Protein AF-M5RQI3-F1 (afdb_monomer)

Mean predicted aligned error: 6.89 Å

Organism: NCBI:txid1265738

Sequence (151 aa):
MGGLPTDKFCGWTYGAHALSKDELTLDFDDATMAAAALGHTISMNLAVWIRHAFQDVVPDARDNPDWNICSAFEISRLIRNAFSHNPADPHWSIDPLCRNQVFIVDNVITLDTNDIDGTRFDWHHYGGPLALYRLSQWVRANLLTPQMSEP

Nearest PDB structures (foldseek):
  6whc-assembly1_R  TM=5.078E-01  e=9.497E+00  Homo sapiens
  7dur-assembly1_R  TM=4.656E-01  e=7.940E+00  Homo sapiens

pLDDT: mean 89.72, std 13.38, range [37.78, 98.44]

Structure (mmCIF, N/CA/C/O backbone):
data_AF-M5RQI3-F1
#
_entry.id   AF-M5RQI3-F1
#
loop_
_atom_site.group_PDB
_atom_site.id
_atom_site.type_symbol
_atom_site.label_atom_id
_atom_site.label_alt_id
_atom_site.label_comp_id
_atom_site.label_asym_id
_atom_site.label_entity_id
_atom_site.label_seq_id
_atom_site.pdbx_PDB_ins_code
_atom_site.Cartn_x
_atom_site.Cartn_y
_atom_site.Cartn_z
_atom_site.occupancy
_atom_site.B_iso_or_equiv
_atom_site.auth_seq_id
_atom_site.auth_comp_id
_atom_site.auth_asym_id
_atom_site.auth_atom_id
_atom_site.pdbx_PDB_model_num
ATOM 1 N N . MET A 1 1 ? -13.863 -12.267 33.398 1.00 37.78 1 MET A N 1
ATOM 2 C CA . MET A 1 1 ? -12.936 -11.685 32.407 1.00 37.78 1 MET A CA 1
ATOM 3 C C . MET A 1 1 ? -12.203 -10.550 33.097 1.00 37.78 1 MET A C 1
ATOM 5 O O . MET A 1 1 ? -12.868 -9.640 33.569 1.00 37.78 1 MET A O 1
ATOM 9 N N . GLY A 1 2 ? -10.887 -10.664 33.290 1.00 40.38 2 GLY A N 1
ATOM 10 C CA . GLY A 1 2 ? -10.087 -9.620 33.937 1.00 40.38 2 GLY A CA 1
ATOM 11 C C . GLY A 1 2 ? -9.731 -8.544 32.919 1.00 40.38 2 GLY A C 1
ATOM 12 O O . GLY A 1 2 ? -9.062 -8.850 31.937 1.00 40.38 2 GLY A O 1
ATOM 13 N N . GLY A 1 3 ? -10.228 -7.324 33.124 1.00 47.91 3 GLY A N 1
ATOM 14 C CA . GLY A 1 3 ? -9.858 -6.171 32.308 1.00 47.91 3 GLY A CA 1
ATOM 15 C C . GLY A 1 3 ? -8.372 -5.839 32.455 1.00 47.91 3 GLY A C 1
ATOM 16 O O . GLY A 1 3 ? -7.761 -6.117 33.488 1.00 47.91 3 GLY A O 1
ATOM 17 N N . LEU A 1 4 ? -7.790 -5.250 31.409 1.00 52.69 4 LEU A N 1
ATOM 18 C CA . LEU A 1 4 ? -6.442 -4.684 31.464 1.00 52.69 4 LEU A CA 1
ATOM 19 C C . LEU A 1 4 ? -6.387 -3.612 32.576 1.00 52.69 4 LEU A C 1
ATOM 21 O O . LEU A 1 4 ? -7.358 -2.868 32.733 1.00 52.69 4 LEU A O 1
ATOM 25 N N . PRO A 1 5 ? -5.292 -3.502 33.351 1.00 49.16 5 PRO A N 1
ATOM 26 C CA . PRO A 1 5 ? -5.209 -2.528 34.432 1.00 49.16 5 PRO A CA 1
ATOM 27 C C . PRO A 1 5 ? -5.184 -1.106 33.850 1.00 49.16 5 PRO A C 1
ATOM 29 O O . PRO A 1 5 ? -4.172 -0.665 33.311 1.00 49.16 5 PRO A O 1
ATOM 32 N N . THR A 1 6 ? -6.308 -0.389 33.950 1.00 56.16 6 THR A N 1
ATOM 33 C CA . THR A 1 6 ? -6.486 1.002 33.475 1.00 56.16 6 THR A CA 1
ATOM 34 C C . THR A 1 6 ? -6.383 2.030 34.608 1.00 56.16 6 THR A C 1
ATOM 36 O O . THR A 1 6 ? -6.678 3.212 34.424 1.00 56.16 6 THR A O 1
ATOM 39 N N . ASP A 1 7 ? -5.931 1.611 35.791 1.00 56.12 7 ASP A N 1
ATOM 40 C CA . ASP A 1 7 ? -6.093 2.347 37.055 1.00 56.12 7 ASP A CA 1
ATOM 41 C C . ASP A 1 7 ? -5.225 3.613 37.196 1.00 56.12 7 ASP A C 1
ATOM 43 O O . ASP A 1 7 ? -5.206 4.237 38.254 1.00 56.12 7 ASP A O 1
ATOM 47 N N . LYS A 1 8 ? -4.508 4.026 36.144 1.00 60.62 8 LYS A N 1
ATOM 48 C CA . LYS A 1 8 ? -3.667 5.238 36.148 1.00 60.62 8 LYS A CA 1
ATOM 49 C C . LYS A 1 8 ? -4.032 6.284 35.098 1.00 60.62 8 LYS A C 1
ATOM 51 O O . LYS A 1 8 ? -3.382 7.325 35.060 1.00 60.62 8 LYS A O 1
ATOM 56 N N . PHE A 1 9 ? -5.032 6.040 34.252 1.00 67.12 9 PHE A N 1
ATOM 57 C CA . PHE A 1 9 ? -5.412 7.003 33.219 1.00 67.12 9 PHE A CA 1
ATOM 58 C C . PHE A 1 9 ? -6.592 7.861 33.691 1.00 67.12 9 PHE A C 1
ATOM 60 O O . PHE A 1 9 ? -7.721 7.384 33.772 1.00 67.12 9 PHE A O 1
ATOM 67 N N . CYS A 1 10 ? -6.322 9.119 34.048 1.00 77.81 10 CYS A N 1
ATOM 68 C CA . CYS A 1 10 ? -7.309 10.041 34.630 1.00 77.81 10 CYS A CA 1
ATOM 69 C C . CYS A 1 10 ? -8.064 10.875 33.577 1.00 77.81 10 CYS A C 1
ATOM 71 O O . CYS A 1 10 ? -9.000 11.592 33.920 1.00 77.81 10 CYS A O 1
ATOM 73 N N . GLY A 1 11 ? -7.614 10.830 32.323 1.00 82.44 11 GLY A N 1
ATOM 74 C CA . GLY A 1 11 ? -8.004 11.749 31.258 1.00 82.44 11 GLY A CA 1
ATOM 75 C C . GLY A 1 11 ? -6.779 12.249 30.492 1.00 82.44 11 GLY A C 1
ATOM 76 O O . GLY A 1 11 ? -5.640 12.007 30.899 1.00 82.44 11 GLY A O 1
ATOM 77 N N . TRP A 1 12 ? -7.005 12.936 29.377 1.00 87.44 12 TRP A N 1
ATOM 78 C CA . TRP A 1 12 ? -5.950 13.507 28.540 1.00 87.44 12 TRP A CA 1
ATOM 79 C C . TRP A 1 12 ? -6.269 14.963 28.216 1.00 87.44 12 TRP A C 1
ATOM 81 O O . TRP A 1 12 ? -7.406 15.292 27.895 1.00 87.44 12 TRP A O 1
ATOM 91 N N . THR A 1 13 ? -5.277 15.846 28.306 1.00 88.62 13 THR A N 1
ATOM 92 C CA . THR A 1 13 ? -5.418 17.259 27.944 1.00 88.62 13 THR A CA 1
ATOM 93 C C . THR A 1 13 ? -4.427 17.636 26.849 1.00 88.62 13 THR A C 1
ATOM 95 O O . THR A 1 13 ? -3.255 17.255 26.887 1.00 88.62 13 THR A O 1
ATOM 98 N N . TYR A 1 14 ? -4.893 18.414 25.873 1.00 86.75 14 TYR A N 1
ATOM 99 C CA . TYR A 1 14 ? -4.061 19.028 24.843 1.00 86.75 14 TYR A CA 1
ATOM 100 C C . TYR A 1 14 ? -4.543 20.457 24.574 1.00 86.75 14 TYR A C 1
ATOM 102 O O . TYR A 1 14 ? -5.637 20.682 24.052 1.00 86.75 14 TYR A O 1
ATOM 110 N N . GLY A 1 15 ? -3.726 21.443 24.953 1.00 91.62 15 GLY A N 1
ATOM 111 C CA . GLY A 1 15 ? -4.112 22.853 24.891 1.00 91.62 15 GLY A CA 1
ATOM 112 C C . GLY A 1 15 ? -5.353 23.133 25.744 1.00 91.62 15 GLY A C 1
ATOM 113 O O . GLY A 1 15 ? -5.360 22.855 26.940 1.00 91.62 15 GLY A O 1
ATOM 114 N N . ALA A 1 16 ? -6.397 23.679 25.119 1.00 91.88 16 ALA A N 1
ATOM 115 C CA . ALA A 1 16 ? -7.678 23.970 25.768 1.00 91.88 16 ALA A CA 1
ATOM 116 C C . ALA A 1 16 ? -8.655 22.776 25.788 1.00 91.88 16 ALA A C 1
ATOM 118 O O . ALA A 1 16 ? -9.759 22.906 26.313 1.00 91.88 16 ALA A O 1
ATOM 119 N N . HIS A 1 17 ? -8.283 21.632 25.209 1.00 92.06 17 HIS A N 1
ATOM 120 C CA . HIS A 1 17 ? -9.145 20.457 25.120 1.00 92.06 17 HIS A CA 1
ATOM 121 C C . HIS A 1 17 ? -8.796 19.452 26.215 1.00 92.06 17 HIS A C 1
ATOM 123 O O . HIS A 1 17 ? -7.621 19.162 26.450 1.00 92.06 17 HIS A O 1
ATOM 129 N N . ALA A 1 18 ? -9.822 18.916 26.870 1.00 90.25 18 ALA A N 1
ATOM 130 C CA . ALA A 1 18 ? -9.712 17.871 27.875 1.00 90.25 18 ALA A CA 1
ATOM 131 C C . ALA A 1 18 ? -10.653 16.726 27.500 1.00 90.25 18 ALA A C 1
ATOM 133 O O . ALA A 1 18 ? -11.783 16.976 27.093 1.00 90.25 18 ALA A O 1
ATOM 134 N N . LEU A 1 19 ? -10.174 15.498 27.652 1.00 89.56 19 LEU A N 1
ATOM 135 C CA . LEU A 1 19 ? -10.943 14.271 27.516 1.00 89.56 19 LEU A CA 1
ATOM 136 C C . LEU A 1 19 ? -10.938 13.558 28.862 1.00 89.56 19 LEU A C 1
ATOM 138 O O . LEU A 1 19 ? -9.881 13.360 29.472 1.00 89.56 19 LEU A O 1
ATOM 142 N N . SER A 1 20 ? -12.122 13.190 29.331 1.00 88.94 20 SER A N 1
ATOM 143 C CA . SER A 1 20 ? -12.301 12.364 30.518 1.00 88.94 20 SER A CA 1
ATOM 144 C C . SER A 1 20 ? -11.872 10.918 30.258 1.00 88.94 20 SER A C 1
ATOM 146 O O . SER A 1 20 ? -11.690 10.488 29.119 1.00 88.94 20 SER A O 1
ATOM 148 N N . LYS A 1 21 ? -11.707 10.137 31.331 1.00 8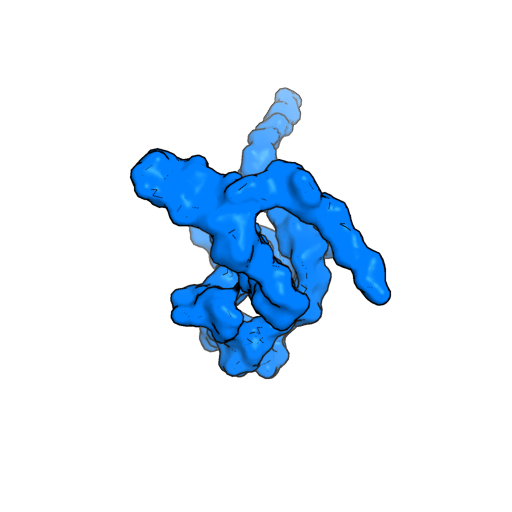4.50 21 LYS A N 1
ATOM 149 C CA . LYS A 1 21 ? -11.445 8.697 31.213 1.00 84.50 21 LYS A CA 1
ATOM 150 C C . LYS A 1 21 ? -12.546 7.987 30.419 1.00 84.50 21 LYS A C 1
ATOM 152 O O . LYS A 1 21 ? -12.226 7.136 29.594 1.00 84.50 21 LYS A O 1
ATOM 157 N N . ASP A 1 22 ? -13.805 8.336 30.654 1.00 84.62 22 ASP A N 1
ATOM 158 C CA . ASP A 1 22 ? -14.946 7.668 30.023 1.00 84.62 22 ASP A CA 1
ATOM 159 C C . ASP A 1 22 ? -15.000 7.960 28.518 1.00 84.62 22 ASP A C 1
ATOM 161 O O . ASP A 1 22 ? -15.246 7.054 27.735 1.00 84.62 22 ASP A O 1
ATOM 165 N N . GLU A 1 23 ? -14.649 9.179 28.095 1.00 82.94 23 GLU A N 1
ATOM 166 C CA . GLU A 1 23 ? -14.529 9.544 26.671 1.00 82.94 23 GLU A CA 1
ATOM 167 C C . GLU A 1 23 ? -13.347 8.867 25.959 1.00 82.94 23 GLU A C 1
ATOM 169 O O . GLU A 1 23 ? -13.319 8.789 24.734 1.00 82.94 23 GLU A O 1
ATOM 174 N N . LEU A 1 24 ? -12.348 8.404 26.714 1.00 82.00 24 LEU A N 1
ATOM 175 C CA . LEU A 1 24 ? -11.165 7.722 26.181 1.00 82.00 24 LEU A CA 1
ATOM 176 C C . LEU A 1 24 ? -11.273 6.200 26.231 1.00 82.00 24 LEU A C 1
ATOM 178 O O . LEU A 1 24 ? -10.478 5.505 25.595 1.00 82.00 24 LEU A O 1
ATOM 182 N N . THR A 1 25 ? -12.195 5.673 27.033 1.00 84.44 25 THR A N 1
ATOM 183 C CA . THR A 1 25 ? -12.345 4.233 27.204 1.00 84.44 25 THR A CA 1
ATOM 184 C C . THR A 1 25 ? -13.181 3.703 26.052 1.00 84.44 25 THR A C 1
ATOM 186 O O . THR A 1 25 ? -14.372 3.975 25.973 1.00 84.44 25 THR A O 1
ATOM 189 N N . LEU A 1 26 ? -12.549 2.939 25.163 1.00 85.75 26 LEU A N 1
ATOM 190 C CA . LEU A 1 26 ? -13.256 2.221 24.109 1.00 85.75 26 LEU A CA 1
ATOM 191 C C . LEU A 1 26 ? -13.904 0.970 24.698 1.00 85.75 26 LEU A C 1
ATOM 193 O O . LEU A 1 26 ? -13.269 0.243 25.473 1.00 85.75 26 LEU A O 1
ATOM 197 N N . ASP A 1 27 ? -15.144 0.697 24.303 1.00 89.69 27 ASP A N 1
ATOM 198 C CA . ASP A 1 27 ? -15.693 -0.640 24.470 1.00 89.69 27 ASP A CA 1
ATOM 199 C C . ASP A 1 27 ? -15.044 -1.620 23.473 1.00 89.69 27 ASP A C 1
ATOM 201 O O . ASP A 1 27 ? -14.131 -1.279 22.715 1.00 89.69 27 ASP A O 1
ATOM 205 N N . PHE A 1 28 ? -15.446 -2.888 23.522 1.00 88.50 28 PHE A N 1
ATOM 206 C CA . PHE A 1 28 ? -14.833 -3.910 22.676 1.00 88.50 28 PHE A CA 1
ATOM 207 C C . PHE A 1 28 ? -15.126 -3.708 21.179 1.00 88.50 28 PHE A C 1
ATOM 209 O O . PHE A 1 28 ? -14.257 -3.982 20.343 1.00 88.50 28 PHE A O 1
ATOM 216 N N . ASP A 1 29 ? -16.319 -3.225 20.840 1.00 90.62 29 ASP A N 1
ATOM 217 C CA . ASP A 1 29 ? -16.740 -3.027 19.455 1.00 90.62 29 ASP A CA 1
ATOM 218 C C . ASP A 1 29 ? -16.018 -1.807 18.868 1.00 90.62 29 ASP A C 1
ATOM 220 O O . ASP A 1 29 ? -15.420 -1.893 17.789 1.00 90.62 29 ASP A O 1
ATOM 224 N N . ASP A 1 30 ? -15.942 -0.721 19.637 1.00 89.44 30 ASP A N 1
ATOM 225 C CA . ASP A 1 30 ? -15.166 0.471 19.313 1.00 89.44 30 ASP A CA 1
ATOM 226 C C . ASP A 1 30 ? -13.671 0.161 19.189 1.00 89.44 30 ASP A C 1
ATOM 228 O O . ASP A 1 30 ? -13.016 0.613 18.248 1.00 89.44 30 ASP A O 1
ATOM 232 N N . ALA A 1 31 ? -13.113 -0.653 20.091 1.00 89.81 31 ALA A N 1
ATOM 233 C CA . ALA A 1 31 ? -11.718 -1.079 20.015 1.00 89.81 31 ALA A CA 1
ATOM 234 C C . ALA A 1 31 ? -11.442 -1.904 18.747 1.00 89.81 31 ALA A C 1
ATOM 236 O O . ALA A 1 31 ? -10.396 -1.740 18.114 1.00 89.81 31 ALA A O 1
ATOM 237 N N . THR A 1 32 ? -12.385 -2.758 18.346 1.00 89.12 32 THR A N 1
ATOM 238 C CA . THR A 1 32 ? -12.283 -3.561 17.120 1.00 89.12 32 THR A CA 1
ATOM 239 C C . THR A 1 32 ? -12.337 -2.673 15.877 1.00 89.12 32 THR A C 1
ATOM 241 O O . THR A 1 32 ? -11.501 -2.806 14.978 1.00 89.12 32 THR A O 1
ATOM 244 N N . MET A 1 33 ? -13.270 -1.721 15.840 1.00 89.25 33 MET A N 1
ATOM 245 C CA . MET A 1 33 ? -13.376 -0.742 14.761 1.00 89.25 33 MET A CA 1
ATOM 246 C C . MET A 1 33 ? -12.123 0.142 14.677 1.00 89.25 33 MET A C 1
ATOM 248 O O . MET A 1 33 ? -11.578 0.342 13.590 1.00 89.25 33 MET A O 1
ATOM 252 N N . ALA A 1 34 ? -11.617 0.620 15.817 1.00 90.12 34 ALA A N 1
ATOM 253 C CA . ALA A 1 34 ? -10.397 1.416 15.892 1.00 90.12 34 ALA A CA 1
ATOM 254 C C . ALA A 1 34 ? -9.176 0.630 15.394 1.00 90.12 34 ALA A C 1
ATOM 256 O O . ALA A 1 34 ? -8.374 1.163 14.627 1.00 90.12 34 ALA A O 1
ATOM 257 N N . ALA A 1 35 ? -9.049 -0.648 15.763 1.00 90.62 35 ALA A N 1
ATOM 258 C CA . ALA A 1 35 ? -7.977 -1.511 15.273 1.00 90.62 35 ALA A CA 1
ATOM 259 C C . ALA A 1 35 ? -8.027 -1.682 13.744 1.00 90.62 35 ALA A C 1
ATOM 261 O O . ALA A 1 35 ? -6.993 -1.569 13.079 1.00 90.62 35 ALA A O 1
ATOM 262 N N . ALA A 1 36 ? -9.218 -1.888 13.171 1.00 89.31 36 ALA A N 1
ATOM 263 C CA . ALA A 1 36 ? -9.397 -1.965 11.721 1.00 89.31 36 ALA A CA 1
ATOM 264 C C . ALA A 1 36 ? -9.021 -0.642 11.027 1.00 89.31 36 ALA A C 1
ATOM 266 O O . ALA A 1 36 ? -8.239 -0.636 10.072 1.00 89.31 36 ALA A O 1
ATOM 267 N N . ALA A 1 37 ? -9.493 0.490 11.556 1.00 90.31 37 ALA A N 1
ATOM 268 C CA . ALA A 1 37 ? -9.180 1.819 11.035 1.00 90.31 37 ALA A CA 1
ATOM 269 C C . ALA A 1 37 ? -7.677 2.150 11.115 1.00 90.31 37 ALA A C 1
ATOM 271 O O . ALA A 1 37 ? -7.115 2.749 10.193 1.00 90.31 37 ALA A O 1
ATOM 272 N N . LEU A 1 38 ? -6.992 1.722 12.180 1.00 91.44 38 LEU A N 1
ATOM 273 C CA . LEU A 1 38 ? -5.536 1.825 12.292 1.00 91.44 38 LEU A CA 1
ATOM 274 C C . LEU A 1 38 ? -4.833 0.981 11.222 1.00 91.44 38 LEU A C 1
ATOM 276 O O . LEU A 1 38 ? -3.902 1.468 10.581 1.00 91.44 38 LEU A O 1
ATOM 280 N N . GLY A 1 39 ? -5.305 -0.242 10.969 1.00 92.12 39 GLY A N 1
ATOM 281 C CA . GLY A 1 39 ? -4.795 -1.096 9.892 1.00 92.12 39 GLY A CA 1
ATOM 282 C C . GLY A 1 39 ? -4.927 -0.454 8.505 1.00 92.12 39 GLY A C 1
ATOM 283 O O . GLY A 1 39 ? -3.970 -0.451 7.722 1.00 92.12 39 GLY A O 1
ATOM 284 N N . HIS A 1 40 ? -6.079 0.160 8.224 1.00 94.12 40 HIS A N 1
ATOM 285 C CA . HIS A 1 40 ? -6.310 0.944 7.006 1.00 94.12 40 HIS A CA 1
ATOM 286 C C . HIS A 1 40 ? -5.351 2.134 6.914 1.00 94.12 40 HIS A C 1
ATOM 288 O O . HIS A 1 40 ? -4.686 2.327 5.896 1.00 94.12 40 HIS A O 1
ATOM 294 N N . THR A 1 41 ? -5.219 2.889 8.006 1.00 93.12 41 THR A N 1
ATOM 295 C CA . THR A 1 41 ? -4.355 4.073 8.079 1.00 93.12 41 THR A CA 1
ATOM 296 C C . THR A 1 41 ? -2.898 3.717 7.806 1.00 93.12 41 THR A C 1
ATOM 298 O O . THR A 1 41 ? -2.240 4.401 7.023 1.00 93.12 41 THR A O 1
ATOM 301 N N . ILE A 1 42 ? -2.385 2.639 8.404 1.00 92.94 42 ILE A N 1
ATOM 302 C CA . ILE A 1 42 ? -1.007 2.177 8.188 1.00 92.94 42 ILE A CA 1
ATOM 303 C C . ILE A 1 42 ? -0.798 1.773 6.726 1.00 92.94 42 ILE A C 1
ATOM 305 O O . ILE A 1 42 ? 0.178 2.203 6.109 1.00 92.94 42 ILE A O 1
ATOM 309 N N . SER A 1 43 ? -1.722 0.988 6.164 1.00 95.25 43 SER A N 1
ATOM 310 C CA . SER A 1 43 ? -1.630 0.505 4.781 1.00 95.25 43 SER A CA 1
ATOM 311 C C . SER A 1 43 ? -1.635 1.663 3.784 1.00 95.25 43 SER A C 1
ATOM 313 O O . SER A 1 43 ? -0.757 1.756 2.926 1.00 95.25 43 SER A O 1
ATOM 315 N N . MET A 1 44 ? -2.566 2.602 3.956 1.00 95.38 44 MET A N 1
ATOM 316 C CA . MET A 1 44 ? -2.647 3.813 3.147 1.00 95.38 44 MET A CA 1
ATOM 317 C C . MET A 1 44 ? -1.373 4.658 3.266 1.00 95.38 44 MET A C 1
ATOM 319 O O . MET A 1 44 ? -0.814 5.058 2.247 1.00 95.38 44 MET A O 1
ATOM 323 N N . ASN A 1 45 ? -0.895 4.930 4.485 1.00 95.44 45 ASN A N 1
ATOM 324 C CA . ASN A 1 45 ? 0.277 5.783 4.687 1.00 95.44 45 ASN A CA 1
ATOM 325 C C . ASN A 1 45 ? 1.538 5.174 4.074 1.00 95.44 45 ASN A C 1
ATOM 327 O O . ASN A 1 45 ? 2.264 5.875 3.373 1.00 95.44 45 ASN A O 1
ATOM 331 N N . LEU A 1 46 ? 1.794 3.879 4.283 1.00 96.25 46 LEU A N 1
ATOM 332 C CA . LEU A 1 46 ? 2.942 3.210 3.666 1.00 96.25 46 LEU A CA 1
ATOM 333 C C . LEU A 1 46 ? 2.878 3.289 2.138 1.00 96.25 46 LEU A C 1
ATOM 335 O O . LEU A 1 46 ? 3.869 3.649 1.508 1.00 96.25 46 LEU A O 1
ATOM 339 N N . ALA A 1 47 ? 1.713 3.019 1.549 1.00 97.38 47 ALA A N 1
ATOM 340 C CA . ALA A 1 47 ? 1.518 3.104 0.107 1.00 97.38 47 ALA A CA 1
ATOM 341 C C . ALA A 1 47 ? 1.752 4.529 -0.435 1.00 97.38 47 ALA A C 1
ATOM 343 O O . ALA A 1 47 ? 2.428 4.700 -1.450 1.00 97.38 47 ALA A O 1
ATOM 344 N N . VAL A 1 48 ? 1.264 5.560 0.268 1.00 97.19 48 VAL A N 1
ATOM 345 C CA . VAL A 1 48 ? 1.510 6.974 -0.067 1.00 97.19 48 VAL A CA 1
ATOM 346 C C . VAL A 1 48 ? 3.003 7.299 -0.034 1.00 97.19 48 VAL A C 1
ATOM 348 O O . VAL A 1 48 ? 3.520 7.850 -1.004 1.00 97.19 48 VAL A O 1
ATOM 351 N N . TRP A 1 49 ? 3.702 6.942 1.046 1.00 97.06 49 TRP A N 1
ATOM 352 C CA . TRP A 1 49 ? 5.123 7.259 1.203 1.00 97.06 49 TRP A CA 1
ATOM 353 C C . TRP A 1 49 ? 6.007 6.527 0.198 1.00 97.06 49 TRP A C 1
ATOM 355 O O . TRP A 1 49 ? 6.924 7.131 -0.353 1.00 97.06 49 TRP A O 1
ATOM 365 N N . ILE A 1 50 ? 5.706 5.259 -0.092 1.00 97.56 50 ILE A N 1
ATOM 366 C CA . ILE A 1 50 ? 6.390 4.512 -1.149 1.00 97.56 50 ILE A CA 1
ATOM 367 C C . ILE A 1 50 ? 6.198 5.217 -2.492 1.00 97.56 50 ILE A C 1
ATOM 369 O O . ILE A 1 50 ? 7.174 5.491 -3.186 1.00 97.56 50 ILE A O 1
ATOM 373 N N . ARG A 1 51 ? 4.956 5.564 -2.845 1.00 96.00 51 ARG A N 1
ATOM 374 C CA . ARG A 1 51 ? 4.664 6.244 -4.108 1.00 96.00 51 ARG A CA 1
ATOM 375 C C . ARG A 1 51 ? 5.385 7.588 -4.214 1.00 96.00 51 ARG A C 1
ATOM 377 O O . ARG A 1 51 ? 5.918 7.893 -5.276 1.00 96.00 51 ARG A O 1
ATOM 384 N N . HIS A 1 52 ? 5.401 8.386 -3.146 1.00 95.00 52 HIS A N 1
ATOM 385 C CA . HIS A 1 52 ? 6.126 9.660 -3.123 1.00 95.00 52 HIS A CA 1
ATOM 386 C C . HIS A 1 52 ? 7.626 9.459 -3.355 1.00 95.00 52 HIS A C 1
ATOM 388 O O . HIS A 1 52 ? 8.190 10.152 -4.192 1.00 95.00 52 HIS A O 1
ATOM 394 N N . ALA A 1 53 ? 8.241 8.450 -2.726 1.00 95.50 53 ALA A N 1
ATOM 395 C CA . ALA A 1 53 ? 9.649 8.137 -2.958 1.00 95.50 53 ALA A CA 1
ATOM 396 C C . ALA A 1 53 ? 9.955 7.899 -4.447 1.00 95.50 53 ALA A C 1
ATOM 398 O O . ALA A 1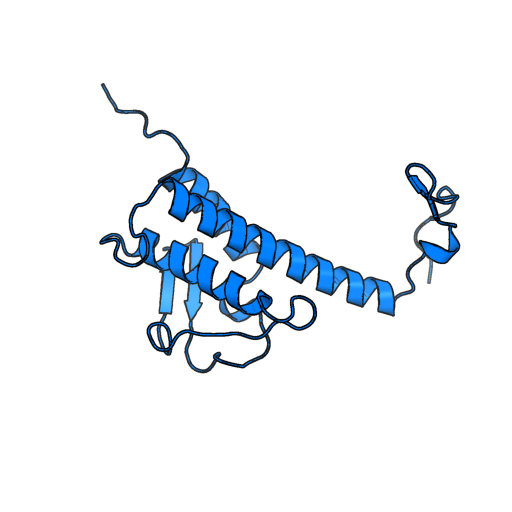 53 ? 10.944 8.420 -4.947 1.00 95.50 53 ALA A O 1
ATOM 399 N N . PHE A 1 54 ? 9.089 7.183 -5.178 1.00 95.56 54 PHE A N 1
ATOM 400 C CA . PHE A 1 54 ? 9.232 7.038 -6.633 1.00 95.56 54 PHE A CA 1
ATOM 401 C C . PHE A 1 54 ? 9.099 8.366 -7.376 1.00 95.56 54 PHE A C 1
ATOM 403 O O . PHE A 1 54 ? 9.911 8.638 -8.251 1.00 95.56 54 PHE A O 1
ATOM 410 N N . GLN A 1 55 ? 8.100 9.188 -7.043 1.00 91.75 55 GLN A N 1
ATOM 411 C CA . GLN A 1 55 ? 7.892 10.477 -7.714 1.00 91.75 55 GLN A CA 1
ATOM 412 C C . GLN A 1 55 ? 9.075 11.436 -7.538 1.00 91.75 55 GLN A C 1
ATOM 414 O O . GLN A 1 55 ? 9.327 12.245 -8.427 1.00 91.75 55 GLN A O 1
ATOM 419 N N . ASP A 1 56 ? 9.788 11.331 -6.417 1.00 92.50 56 ASP A N 1
ATOM 420 C CA . ASP A 1 56 ? 10.923 12.196 -6.105 1.00 92.50 56 ASP A CA 1
ATOM 421 C C . ASP A 1 56 ? 12.215 11.767 -6.820 1.00 92.50 56 ASP A C 1
ATOM 423 O O . ASP A 1 56 ? 13.048 12.618 -7.131 1.00 92.50 56 ASP A O 1
ATOM 427 N N . VAL A 1 57 ? 12.407 10.464 -7.076 1.00 94.25 57 VAL A N 1
ATOM 428 C CA . VAL A 1 57 ? 13.709 9.920 -7.528 1.00 94.25 57 VAL A CA 1
ATOM 429 C C . VAL A 1 57 ? 13.683 9.214 -8.883 1.00 94.25 57 VAL A C 1
ATOM 431 O O . VAL A 1 57 ? 14.733 9.064 -9.504 1.00 94.25 57 VAL A O 1
ATOM 434 N N . VAL A 1 58 ? 12.514 8.785 -9.360 1.00 93.31 58 VAL A N 1
ATOM 435 C CA . VAL A 1 58 ? 12.356 8.058 -10.625 1.00 93.31 58 VAL A CA 1
ATOM 436 C C . VAL A 1 58 ? 11.436 8.851 -11.556 1.00 93.31 58 VAL A C 1
ATOM 438 O O . VAL A 1 58 ? 10.212 8.804 -11.397 1.00 93.31 58 VAL A O 1
ATOM 441 N N . PRO A 1 59 ? 11.994 9.550 -12.561 1.00 89.88 59 PRO A N 1
ATOM 442 C CA . PRO A 1 59 ? 11.199 10.117 -13.642 1.00 89.88 59 PRO A CA 1
ATOM 443 C C . PRO A 1 59 ? 10.375 9.015 -14.316 1.00 89.88 59 PRO A C 1
ATOM 445 O O . PRO A 1 59 ? 10.914 7.961 -14.650 1.00 89.88 59 PRO A O 1
ATOM 448 N N . ASP A 1 60 ? 9.075 9.251 -14.477 1.00 91.31 60 ASP A N 1
ATOM 449 C CA . ASP A 1 60 ? 8.138 8.361 -15.172 1.00 91.31 60 ASP A CA 1
ATOM 450 C C . ASP A 1 60 ? 8.206 6.886 -14.728 1.00 91.31 60 ASP A C 1
ATOM 452 O O . ASP A 1 60 ? 8.280 5.966 -15.538 1.00 91.31 60 ASP A O 1
ATOM 456 N N . ALA A 1 61 ? 8.127 6.644 -13.412 1.00 93.81 61 ALA A N 1
ATOM 457 C CA . ALA A 1 61 ? 8.210 5.306 -12.807 1.00 93.81 61 ALA A CA 1
ATOM 458 C C . ALA A 1 61 ? 7.264 4.245 -13.415 1.00 93.81 61 ALA A C 1
ATOM 460 O O . ALA A 1 61 ? 7.582 3.059 -13.383 1.00 93.81 61 ALA A O 1
ATOM 461 N N . ARG A 1 62 ? 6.123 4.661 -13.981 1.00 93.56 62 ARG A N 1
ATOM 462 C CA . ARG A 1 62 ? 5.172 3.780 -14.680 1.00 93.56 62 ARG A CA 1
ATOM 463 C C . ARG A 1 62 ? 5.763 3.156 -15.945 1.00 93.56 62 ARG A C 1
ATOM 465 O O . ARG A 1 62 ? 5.530 1.980 -16.189 1.00 93.56 62 ARG A O 1
ATOM 472 N N . ASP A 1 63 ? 6.518 3.927 -16.719 1.00 93.25 63 ASP A N 1
ATOM 473 C CA . ASP A 1 63 ? 7.077 3.502 -18.008 1.00 93.25 63 ASP A CA 1
ATOM 474 C C . ASP A 1 63 ? 8.559 3.110 -17.875 1.00 93.25 63 ASP A C 1
ATOM 476 O O . ASP A 1 63 ? 9.308 3.061 -18.854 1.00 93.25 63 ASP A O 1
ATOM 480 N N . ASN A 1 64 ? 9.007 2.840 -16.644 1.00 95.25 64 ASN A N 1
ATOM 481 C CA . ASN A 1 64 ? 10.381 2.459 -16.371 1.00 95.25 64 ASN A CA 1
ATOM 482 C C . ASN A 1 64 ? 10.694 1.073 -16.975 1.00 95.25 64 ASN A C 1
ATOM 484 O O . ASN A 1 64 ? 9.890 0.151 -16.823 1.00 95.25 64 ASN A O 1
ATOM 488 N N . PRO A 1 65 ? 11.861 0.888 -17.624 1.00 94.62 65 PRO A N 1
ATOM 489 C CA . PRO A 1 65 ? 12.240 -0.404 -18.198 1.00 94.62 65 PRO A CA 1
ATOM 490 C C . PRO A 1 65 ? 12.496 -1.494 -17.145 1.00 94.62 65 PRO A C 1
ATOM 492 O O . PRO A 1 65 ? 12.434 -2.677 -17.479 1.00 94.62 65 PRO A O 1
ATOM 495 N N . ASP A 1 66 ? 12.795 -1.128 -15.895 1.00 95.06 66 ASP A N 1
ATOM 496 C CA . ASP A 1 66 ? 12.901 -2.081 -14.793 1.00 95.06 66 ASP A CA 1
ATOM 497 C C . ASP A 1 66 ? 11.503 -2.438 -14.268 1.00 95.06 66 ASP A C 1
ATOM 499 O O . ASP A 1 66 ? 10.794 -1.626 -13.662 1.00 95.06 66 ASP A O 1
ATOM 503 N N . TRP A 1 67 ? 11.124 -3.700 -14.473 1.00 95.38 67 TRP A N 1
ATOM 504 C CA . TRP A 1 67 ? 9.833 -4.229 -14.051 1.00 95.38 67 TRP A CA 1
ATOM 505 C C . TRP A 1 67 ? 9.616 -4.171 -12.534 1.00 95.38 67 TRP A C 1
ATOM 507 O O . TRP A 1 67 ? 8.479 -3.986 -12.098 1.00 95.38 67 TRP A O 1
ATOM 517 N N . ASN A 1 68 ? 10.671 -4.279 -11.719 1.00 96.81 68 ASN A N 1
ATOM 518 C CA . ASN A 1 68 ? 10.549 -4.154 -10.266 1.00 96.81 68 ASN A CA 1
ATOM 519 C C . ASN A 1 68 ? 10.210 -2.714 -9.867 1.00 96.81 68 ASN A C 1
ATOM 521 O O . ASN A 1 68 ? 9.386 -2.510 -8.977 1.00 96.81 68 ASN A O 1
ATOM 525 N N . ILE A 1 69 ? 10.795 -1.718 -10.541 1.00 96.56 69 ILE A N 1
ATOM 526 C CA . ILE A 1 69 ? 10.474 -0.297 -10.333 1.00 96.56 69 ILE A CA 1
ATOM 527 C C . ILE A 1 69 ? 9.022 -0.025 -10.734 1.00 96.56 69 ILE A C 1
ATOM 529 O O . ILE A 1 69 ? 8.257 0.506 -9.926 1.00 96.56 69 ILE A O 1
ATOM 533 N N . CYS A 1 70 ? 8.633 -0.438 -11.944 1.00 96.56 70 CYS A N 1
ATOM 534 C CA . CYS A 1 70 ? 7.269 -0.279 -12.448 1.00 96.56 70 CYS A CA 1
ATOM 535 C C . CYS A 1 70 ? 6.243 -0.959 -11.523 1.00 96.56 70 CYS A C 1
ATOM 537 O O . CYS A 1 70 ? 5.296 -0.320 -11.062 1.00 96.56 70 CYS A O 1
ATOM 539 N N . SER A 1 71 ? 6.471 -2.227 -11.162 1.00 98.00 71 SER A N 1
ATOM 540 C CA . SER A 1 71 ? 5.578 -2.996 -10.287 1.00 98.00 71 SER A CA 1
ATOM 541 C C . SER A 1 71 ? 5.476 -2.399 -8.889 1.00 98.00 71 SER A C 1
ATOM 543 O O . SER A 1 71 ? 4.374 -2.244 -8.368 1.00 98.00 71 SER A O 1
ATOM 545 N N . ALA A 1 72 ? 6.595 -2.024 -8.268 1.00 98.12 72 ALA A N 1
ATOM 546 C CA . ALA A 1 72 ? 6.592 -1.394 -6.951 1.00 98.12 72 ALA A CA 1
ATOM 547 C C . ALA A 1 72 ? 5.808 -0.071 -6.953 1.00 98.12 72 ALA A C 1
ATOM 549 O O . ALA A 1 72 ? 5.011 0.187 -6.040 1.00 98.12 72 ALA A O 1
ATOM 550 N N . PHE A 1 73 ? 5.994 0.744 -7.995 1.00 98.00 73 PHE A N 1
ATOM 551 C CA . PHE A 1 73 ? 5.235 1.971 -8.189 1.00 98.00 73 PHE A CA 1
ATOM 552 C C . PHE A 1 73 ? 3.737 1.683 -8.349 1.00 98.00 73 PHE A C 1
ATOM 554 O O . PHE A 1 73 ? 2.932 2.239 -7.596 1.00 98.00 73 PHE A O 1
ATOM 561 N N . GLU A 1 74 ? 3.351 0.790 -9.262 1.00 97.94 74 GLU A N 1
ATOM 562 C CA . GLU A 1 74 ? 1.947 0.462 -9.530 1.00 97.94 74 GLU A CA 1
ATOM 563 C C . GLU A 1 74 ? 1.245 -0.147 -8.314 1.00 97.94 74 GLU A C 1
ATOM 565 O O . GLU A 1 74 ? 0.164 0.311 -7.948 1.00 97.94 74 GLU A O 1
ATOM 570 N N . ILE A 1 75 ? 1.882 -1.081 -7.601 1.00 98.38 75 ILE A N 1
ATOM 571 C CA . ILE A 1 75 ? 1.341 -1.660 -6.362 1.00 98.38 75 ILE A CA 1
ATOM 572 C C . ILE A 1 75 ? 1.068 -0.563 -5.331 1.00 98.38 75 ILE A C 1
ATOM 574 O O . ILE A 1 75 ? -0.036 -0.477 -4.790 1.00 98.38 75 ILE A O 1
ATOM 578 N N . SER A 1 76 ? 2.045 0.313 -5.076 1.00 98.06 76 SER A N 1
ATOM 579 C CA . SER A 1 76 ? 1.879 1.399 -4.101 1.00 98.06 76 SER A CA 1
ATOM 580 C C . SER A 1 76 ? 0.759 2.366 -4.497 1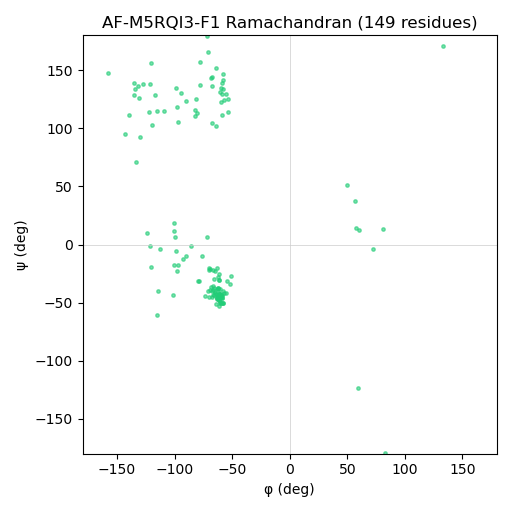.00 98.06 76 SER A C 1
ATOM 582 O O . SER A 1 76 ? -0.031 2.811 -3.662 1.00 98.06 76 SER A O 1
ATOM 584 N N . ARG A 1 77 ? 0.628 2.649 -5.794 1.00 97.69 77 ARG A N 1
ATOM 585 C CA . ARG A 1 77 ? -0.397 3.532 -6.340 1.00 97.69 77 ARG A CA 1
ATOM 586 C C . ARG A 1 77 ? -1.792 2.913 -6.264 1.00 97.69 77 ARG A C 1
ATOM 588 O O . ARG A 1 77 ? -2.717 3.602 -5.838 1.00 97.69 77 ARG A O 1
ATOM 595 N N . LEU A 1 78 ? -1.942 1.641 -6.630 1.00 98.00 78 LEU A N 1
ATOM 596 C CA . LEU A 1 78 ? -3.213 0.914 -6.591 1.00 98.00 78 LEU A CA 1
ATOM 597 C C . LEU A 1 78 ? -3.703 0.723 -5.153 1.00 98.00 78 LEU A C 1
ATOM 599 O O . LEU A 1 78 ? -4.867 1.006 -4.874 1.00 98.00 78 LEU A O 1
ATOM 603 N N . ILE A 1 79 ? -2.814 0.351 -4.221 1.00 97.94 79 ILE A N 1
ATOM 604 C CA . ILE A 1 79 ? -3.159 0.278 -2.793 1.00 97.94 79 ILE A CA 1
ATOM 605 C C . ILE A 1 79 ? -3.640 1.647 -2.313 1.00 97.94 79 ILE A C 1
ATOM 607 O O . ILE A 1 79 ? -4.724 1.740 -1.756 1.00 97.94 79 ILE A O 1
ATOM 611 N N . ARG A 1 80 ? -2.898 2.731 -2.580 1.00 96.94 80 ARG A N 1
ATOM 612 C CA . ARG A 1 80 ? -3.305 4.094 -2.193 1.00 96.94 80 ARG A CA 1
ATOM 613 C C . ARG A 1 80 ? -4.659 4.491 -2.788 1.00 96.94 80 ARG A C 1
ATOM 615 O O . ARG A 1 80 ? -5.453 5.141 -2.108 1.00 96.94 80 ARG A O 1
ATOM 622 N N . ASN A 1 81 ? -4.921 4.133 -4.044 1.00 97.06 81 ASN A N 1
ATOM 623 C CA . ASN A 1 81 ? -6.185 4.432 -4.717 1.00 97.06 81 ASN A CA 1
ATOM 624 C C . ASN A 1 81 ? -7.373 3.708 -4.083 1.00 97.06 81 ASN A C 1
ATOM 626 O O . ASN A 1 81 ? -8.461 4.276 -4.048 1.00 97.06 81 ASN A O 1
ATOM 630 N N . ALA A 1 82 ? -7.172 2.526 -3.496 1.00 97.31 82 ALA A N 1
ATOM 631 C CA . ALA A 1 82 ? -8.255 1.832 -2.807 1.00 97.31 82 ALA A CA 1
ATOM 632 C C . ALA A 1 82 ? -8.835 2.631 -1.618 1.00 97.31 82 ALA A C 1
ATOM 634 O O . ALA A 1 82 ? -10.000 2.479 -1.253 1.00 97.31 82 ALA A O 1
ATOM 635 N N . PHE A 1 83 ? -8.035 3.532 -1.036 1.00 96.50 83 PHE A N 1
ATOM 636 C CA . PHE A 1 83 ? -8.432 4.385 0.086 1.00 96.50 83 PHE A CA 1
ATOM 637 C C . PHE A 1 83 ? -8.841 5.803 -0.337 1.00 96.50 83 PHE A C 1
ATOM 639 O O . PHE A 1 83 ? -9.273 6.579 0.512 1.00 96.50 83 PHE A O 1
ATOM 646 N N . SER A 1 84 ? -8.708 6.199 -1.611 1.00 92.56 84 SER A N 1
ATOM 647 C CA . SER A 1 84 ? -8.785 7.623 -1.983 1.00 92.56 84 SER A CA 1
ATOM 648 C C . SER A 1 84 ? -10.175 8.249 -1.865 1.00 92.56 84 SER A C 1
ATOM 650 O O . SER A 1 84 ? -10.271 9.471 -1.771 1.00 9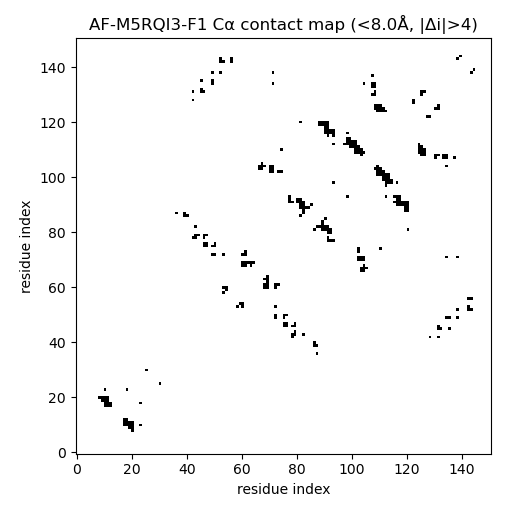2.56 84 SER A O 1
ATOM 652 N N . HIS A 1 85 ? -11.238 7.443 -1.884 1.00 89.38 85 HIS A N 1
ATOM 653 C CA . HIS A 1 85 ? -12.618 7.930 -1.787 1.00 89.38 85 HIS A CA 1
ATOM 654 C C . HIS A 1 85 ? -13.213 7.749 -0.391 1.00 89.38 85 HIS A C 1
ATOM 656 O O . HIS A 1 85 ? -13.851 8.665 0.122 1.00 89.38 85 HIS A O 1
ATOM 662 N N . ASN A 1 86 ? -12.993 6.587 0.227 1.00 92.19 86 ASN A N 1
ATOM 663 C CA . ASN A 1 86 ? -13.467 6.291 1.572 1.00 92.19 86 ASN A CA 1
ATOM 664 C C . ASN A 1 86 ? -12.430 5.441 2.331 1.00 92.19 86 ASN A C 1
ATOM 666 O O . ASN A 1 86 ? -12.442 4.219 2.211 1.00 92.19 86 ASN A O 1
ATOM 670 N N . PRO A 1 87 ? -11.541 6.055 3.131 1.00 91.44 87 PRO A N 1
ATOM 671 C CA . PRO A 1 87 ? -10.546 5.313 3.907 1.00 91.44 87 PRO A CA 1
ATOM 672 C C . PRO A 1 87 ? -11.138 4.402 4.995 1.00 91.44 87 PRO A C 1
ATOM 674 O O . PRO A 1 87 ? -10.473 3.463 5.437 1.00 91.44 87 PRO A O 1
ATOM 677 N N . ALA A 1 88 ? -12.364 4.678 5.455 1.00 89.75 88 ALA A N 1
ATOM 678 C CA . ALA A 1 88 ? -13.037 3.868 6.470 1.00 89.75 88 ALA A CA 1
ATOM 679 C C . ALA A 1 88 ? -13.632 2.578 5.879 1.00 89.75 88 ALA A C 1
ATOM 681 O O . ALA A 1 88 ? -13.650 1.552 6.555 1.00 89.75 88 ALA A O 1
ATOM 682 N N . ASP A 1 89 ? -14.051 2.615 4.612 1.00 93.50 89 ASP A N 1
ATOM 683 C CA . ASP A 1 89 ? -14.536 1.449 3.866 1.00 93.50 89 ASP A CA 1
ATOM 684 C C . ASP A 1 89 ? -13.904 1.388 2.460 1.00 93.50 89 ASP A C 1
ATOM 686 O O . ASP A 1 89 ? -14.546 1.699 1.449 1.00 93.50 89 ASP A O 1
ATOM 690 N N . PRO A 1 90 ? -12.602 1.064 2.397 1.00 96.62 90 PRO A N 1
ATOM 691 C CA . PRO A 1 90 ? -11.821 1.110 1.169 1.00 96.62 90 PRO A CA 1
ATOM 692 C C . PRO A 1 90 ? -12.274 0.048 0.167 1.00 96.62 90 PRO A C 1
ATOM 694 O O . PRO A 1 90 ? -12.610 -1.080 0.529 1.00 96.62 90 PRO A O 1
ATOM 697 N N . HIS A 1 91 ? -12.234 0.410 -1.111 1.00 97.81 91 HIS A N 1
ATOM 698 C CA . HIS A 1 91 ? -12.595 -0.449 -2.236 1.00 97.81 91 HIS A CA 1
ATOM 699 C C . HIS A 1 91 ? -11.544 -0.309 -3.323 1.00 97.81 91 HIS A C 1
ATOM 701 O O . HIS A 1 91 ? -11.100 0.800 -3.611 1.00 97.81 91 HIS A O 1
ATOM 707 N N . TRP A 1 92 ? -11.160 -1.418 -3.946 1.00 97.81 92 TRP A N 1
ATOM 708 C CA . TRP A 1 92 ? -10.251 -1.389 -5.081 1.00 97.81 92 TRP A CA 1
ATOM 709 C C . TRP A 1 92 ? -10.820 -0.525 -6.207 1.00 97.81 92 TRP A C 1
ATOM 711 O O . TRP A 1 92 ? -11.987 -0.633 -6.573 1.00 97.81 92 TRP A O 1
ATOM 721 N N . SER A 1 93 ? -9.961 0.326 -6.755 1.00 96.44 93 SER A N 1
ATOM 722 C CA . SER A 1 93 ? -10.239 1.154 -7.924 1.00 96.44 93 SER A CA 1
ATOM 723 C C . SER A 1 93 ? -9.078 0.956 -8.887 1.00 96.44 93 SER A C 1
ATOM 725 O O . SER A 1 93 ? -8.007 1.555 -8.730 1.00 96.44 93 SER A O 1
ATOM 727 N N . ILE A 1 94 ? -9.251 0.001 -9.800 1.00 97.19 94 ILE A N 1
ATOM 728 C CA . ILE A 1 94 ? -8.212 -0.453 -10.720 1.00 97.19 94 ILE A CA 1
ATOM 729 C C . ILE A 1 94 ? -8.407 0.249 -12.058 1.00 97.19 94 ILE A C 1
ATOM 731 O O . ILE A 1 94 ? -9.418 0.069 -12.743 1.00 97.19 94 ILE A O 1
ATOM 735 N N . ASP A 1 95 ? -7.403 1.030 -12.456 1.00 93.88 95 ASP A N 1
ATOM 736 C CA . ASP A 1 95 ? -7.414 1.684 -13.762 1.00 93.88 95 ASP A CA 1
ATOM 737 C C . ASP A 1 95 ? -7.542 0.649 -14.885 1.00 93.88 95 ASP A C 1
ATOM 739 O O . ASP A 1 95 ? -6.933 -0.419 -14.792 1.00 93.88 95 ASP A O 1
ATOM 743 N N . PRO A 1 96 ? -8.221 0.970 -16.002 1.00 94.88 96 PRO A N 1
ATOM 744 C CA . PRO A 1 96 ? -8.386 0.040 -17.118 1.00 94.88 96 PRO A CA 1
ATOM 745 C C . PRO A 1 96 ? -7.075 -0.570 -17.631 1.00 94.88 96 PRO A C 1
ATOM 747 O O . PRO A 1 96 ? -7.057 -1.731 -18.024 1.00 94.88 96 PRO A O 1
ATOM 750 N N . LEU A 1 97 ? -5.981 0.198 -17.588 1.00 94.69 97 LEU A N 1
ATOM 751 C CA . LEU A 1 97 ? -4.648 -0.238 -18.009 1.00 94.69 97 LEU A CA 1
ATOM 752 C C . LEU A 1 97 ? -3.943 -1.158 -17.013 1.00 94.69 97 LEU A C 1
ATOM 754 O O . LEU A 1 97 ? -2.900 -1.685 -17.361 1.00 94.69 97 LEU A O 1
ATOM 758 N N . CYS A 1 98 ? -4.463 -1.321 -15.800 1.00 96.44 98 CYS A N 1
ATOM 759 C CA . CYS A 1 98 ? -3.890 -2.171 -14.759 1.00 96.44 98 CYS A CA 1
ATOM 760 C C . CYS A 1 98 ? -4.780 -3.375 -14.440 1.00 96.44 98 CYS A C 1
ATOM 762 O O . CYS A 1 98 ? -4.394 -4.183 -13.609 1.00 96.44 98 CYS A O 1
ATOM 764 N N . ARG A 1 99 ? -5.967 -3.487 -15.051 1.00 96.19 99 ARG A N 1
ATOM 765 C CA . ARG A 1 99 ? -6.890 -4.608 -14.829 1.00 96.19 99 ARG A CA 1
ATOM 766 C C . ARG A 1 99 ? -6.324 -5.900 -15.398 1.00 96.19 99 ARG A C 1
ATOM 768 O O . ARG A 1 99 ? -5.755 -5.895 -16.490 1.00 96.19 99 ARG A O 1
ATOM 775 N N . ASN A 1 100 ? -6.581 -7.002 -14.698 1.00 95.94 100 ASN A N 1
ATOM 776 C CA . ASN A 1 100 ? -6.190 -8.353 -15.102 1.00 95.94 100 ASN A CA 1
ATOM 777 C C . ASN A 1 100 ? -4.680 -8.504 -15.343 1.00 95.94 100 ASN A C 1
ATOM 779 O O . ASN A 1 100 ? -4.232 -9.172 -16.276 1.00 95.94 100 ASN A O 1
ATOM 783 N N . GLN A 1 101 ? -3.893 -7.825 -14.513 1.00 97.25 101 GLN A N 1
ATOM 784 C CA . GLN A 1 101 ? -2.438 -7.895 -14.487 1.00 97.25 101 GLN A CA 1
ATOM 785 C C . GLN A 1 101 ? -1.935 -8.370 -13.133 1.00 97.25 101 GLN A C 1
ATOM 787 O O . GLN A 1 101 ? -2.586 -8.188 -12.102 1.00 97.25 101 GLN A O 1
ATOM 792 N N . VAL A 1 102 ? -0.728 -8.926 -13.147 1.00 97.75 102 VAL A N 1
ATOM 793 C CA . VAL A 1 102 ? -0.007 -9.316 -11.942 1.00 97.75 102 VAL A CA 1
ATOM 794 C C . VAL A 1 102 ? 1.245 -8.456 -11.845 1.00 97.75 102 VAL A C 1
ATOM 796 O O . VAL A 1 102 ? 2.140 -8.551 -12.685 1.00 97.75 102 VAL A O 1
ATOM 799 N N . PHE A 1 103 ? 1.303 -7.618 -10.816 1.00 98.38 103 PHE A N 1
ATOM 800 C CA . PHE A 1 103 ? 2.477 -6.811 -10.501 1.00 98.38 103 PHE A CA 1
ATOM 801 C C . PHE A 1 103 ? 3.326 -7.555 -9.480 1.00 98.38 103 PHE A C 1
ATOM 803 O O . PHE A 1 103 ? 2.805 -8.027 -8.466 1.00 98.38 103 PHE A O 1
ATOM 810 N N . ILE A 1 104 ? 4.627 -7.674 -9.739 1.00 98.44 104 ILE A N 1
ATOM 811 C CA . ILE A 1 104 ? 5.538 -8.481 -8.920 1.00 98.44 104 ILE A CA 1
ATOM 812 C C . ILE A 1 104 ? 6.810 -7.688 -8.666 1.00 98.44 104 ILE A C 1
ATOM 814 O O . ILE A 1 104 ? 7.449 -7.211 -9.598 1.00 98.44 104 ILE A O 1
ATOM 818 N N . VAL A 1 105 ? 7.179 -7.595 -7.391 1.00 98.12 105 VAL A N 1
ATOM 819 C CA . VAL A 1 105 ? 8.539 -7.262 -6.972 1.00 98.12 105 VAL A CA 1
ATOM 820 C C . VAL A 1 105 ? 9.134 -8.529 -6.378 1.00 98.12 105 VAL A C 1
ATOM 822 O O . VAL A 1 105 ? 8.636 -9.032 -5.363 1.00 98.12 105 VAL A O 1
ATOM 825 N N . ASP A 1 106 ? 10.164 -9.065 -7.027 1.00 94.94 106 ASP A N 1
ATOM 826 C CA . ASP A 1 106 ? 10.665 -10.414 -6.755 1.00 94.94 106 ASP A CA 1
ATOM 827 C C . ASP A 1 106 ? 10.994 -10.633 -5.273 1.00 94.94 106 ASP A C 1
ATOM 829 O O . ASP A 1 106 ? 11.786 -9.906 -4.674 1.00 94.94 106 ASP A O 1
ATOM 833 N N . ASN A 1 107 ? 10.399 -11.673 -4.676 1.00 93.75 107 ASN A N 1
ATOM 834 C CA . ASN A 1 107 ? 10.545 -12.046 -3.259 1.00 93.75 107 ASN A CA 1
ATOM 835 C C . ASN A 1 107 ? 10.089 -10.981 -2.237 1.00 93.75 107 ASN A C 1
ATOM 837 O O . ASN A 1 107 ? 10.367 -11.119 -1.041 1.00 93.75 107 ASN A O 1
ATOM 841 N N . VAL A 1 108 ? 9.377 -9.938 -2.673 1.00 97.88 108 VAL A N 1
ATOM 842 C CA . VAL A 1 108 ? 8.945 -8.824 -1.815 1.00 97.88 108 VAL A CA 1
ATOM 843 C C . VAL A 1 108 ? 7.426 -8.761 -1.704 1.00 97.88 108 VAL A C 1
ATOM 845 O O . VAL A 1 108 ? 6.897 -8.861 -0.595 1.00 97.88 108 VAL A O 1
ATOM 848 N N . ILE A 1 109 ? 6.733 -8.580 -2.829 1.00 98.38 109 ILE A N 1
ATOM 849 C CA . ILE A 1 109 ? 5.283 -8.368 -2.876 1.00 98.38 109 ILE A CA 1
ATOM 850 C C . ILE A 1 109 ? 4.735 -8.727 -4.260 1.00 98.38 109 ILE A C 1
ATOM 852 O O . ILE A 1 109 ? 5.394 -8.525 -5.280 1.00 98.38 109 ILE A O 1
ATOM 856 N N . THR A 1 110 ? 3.506 -9.226 -4.288 1.00 98.44 110 THR A N 1
ATOM 857 C CA . THR A 1 110 ? 2.762 -9.514 -5.514 1.00 98.44 110 THR A CA 1
ATOM 858 C C . THR A 1 110 ? 1.354 -8.985 -5.350 1.00 98.44 110 THR A C 1
ATOM 860 O O . THR A 1 110 ? 0.763 -9.232 -4.309 1.00 98.44 110 THR A O 1
ATOM 863 N N . LEU A 1 111 ? 0.826 -8.288 -6.352 1.00 98.38 111 LEU A N 1
ATOM 864 C CA . LEU A 1 111 ? -0.578 -7.892 -6.425 1.00 98.38 111 LEU A CA 1
ATOM 865 C C . LEU A 1 111 ? -1.170 -8.453 -7.713 1.00 98.38 111 LEU A C 1
ATOM 867 O O . LEU A 1 111 ? -0.781 -8.035 -8.805 1.00 98.38 111 LEU A O 1
ATOM 871 N N . ASP A 1 112 ? -2.108 -9.382 -7.568 1.00 97.38 112 ASP A N 1
ATOM 872 C CA . ASP A 1 112 ? -2.946 -9.845 -8.669 1.00 97.38 112 ASP A CA 1
ATOM 873 C C . ASP A 1 112 ? -4.209 -8.980 -8.729 1.00 97.38 112 ASP A C 1
ATOM 875 O O . ASP A 1 112 ? -4.927 -8.846 -7.740 1.00 97.38 112 ASP A O 1
ATOM 879 N N . THR A 1 113 ? -4.452 -8.356 -9.879 1.00 98.00 113 THR A N 1
ATOM 880 C CA . THR A 1 113 ? -5.595 -7.461 -10.104 1.00 98.00 113 THR A CA 1
ATOM 881 C C . THR A 1 113 ? -6.759 -8.120 -10.845 1.00 98.00 113 THR A C 1
ATOM 883 O O . THR A 1 113 ? -7.715 -7.429 -11.208 1.00 98.00 113 THR A O 1
ATOM 886 N N . ASN A 1 114 ? -6.697 -9.431 -11.094 1.00 96.81 114 ASN A N 1
ATOM 887 C CA . ASN A 1 114 ? -7.794 -10.182 -11.697 1.00 96.81 114 ASN A CA 1
ATOM 888 C C . ASN A 1 114 ? -9.051 -10.091 -10.822 1.00 96.81 114 ASN A C 1
ATOM 890 O O . ASN A 1 114 ? -9.029 -10.458 -9.651 1.00 96.81 114 ASN A O 1
ATOM 894 N N . ASP A 1 115 ? -10.146 -9.597 -11.403 1.00 95.50 115 ASP A N 1
ATOM 895 C CA . ASP A 1 115 ? -11.486 -9.562 -10.798 1.00 95.50 115 ASP A CA 1
ATOM 896 C C . ASP A 1 115 ? -11.620 -8.820 -9.448 1.00 95.50 115 ASP A C 1
ATOM 898 O O . ASP A 1 115 ? -12.650 -8.934 -8.783 1.00 95.50 115 ASP A O 1
ATOM 902 N N . ILE A 1 116 ? -10.630 -8.011 -9.044 1.00 97.25 116 ILE A N 1
ATOM 903 C CA . ILE A 1 116 ? -10.700 -7.259 -7.777 1.00 97.25 116 ILE A CA 1
ATOM 904 C C . ILE A 1 116 ? -11.269 -5.844 -7.930 1.00 97.25 116 ILE A C 1
ATOM 906 O O . ILE A 1 116 ? -11.568 -5.212 -6.920 1.00 97.25 116 ILE A O 1
ATOM 910 N N . ASP A 1 117 ? -11.420 -5.314 -9.146 1.00 97.69 117 ASP A N 1
ATOM 911 C CA . ASP A 1 117 ? -1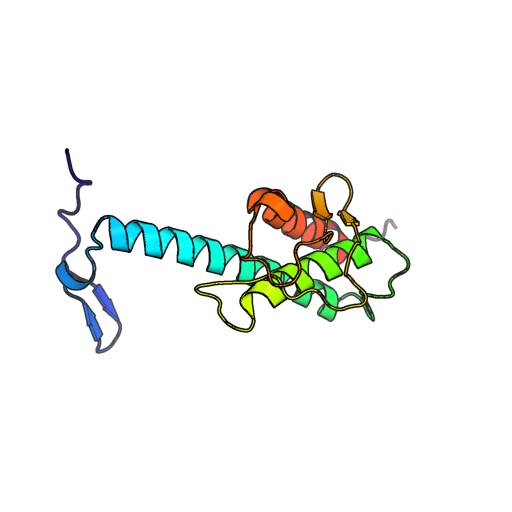1.904 -3.940 -9.349 1.00 97.69 117 ASP A CA 1
ATOM 912 C C . ASP A 1 117 ? -13.311 -3.727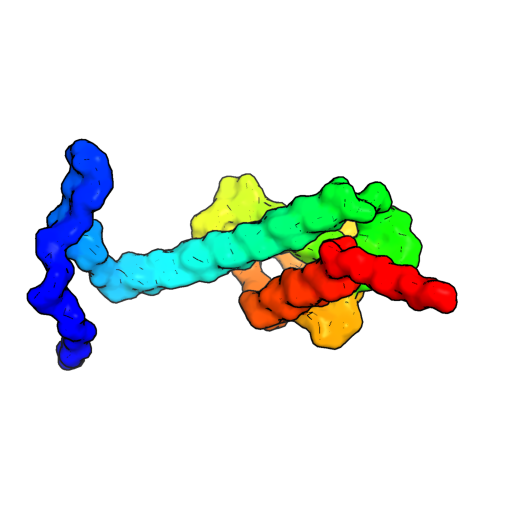 -8.767 1.00 97.69 117 ASP A C 1
ATOM 914 O O . ASP A 1 117 ? -14.220 -4.528 -8.984 1.00 97.69 117 ASP A O 1
ATOM 918 N N . GLY A 1 118 ? -13.490 -2.649 -8.002 1.00 96.50 118 GLY A N 1
ATOM 919 C CA . GLY A 1 118 ? -14.735 -2.331 -7.302 1.00 96.50 118 GLY A CA 1
ATOM 920 C C . GLY A 1 118 ? -15.049 -3.217 -6.092 1.00 96.50 118 GLY A C 1
ATOM 921 O O . GLY A 1 118 ? -16.034 -2.958 -5.401 1.00 96.50 118 GLY A O 1
ATOM 922 N N . THR A 1 119 ? -14.242 -4.241 -5.800 1.00 97.56 119 THR A N 1
ATOM 923 C CA . THR A 1 119 ? -14.423 -5.076 -4.604 1.00 97.56 119 THR A CA 1
ATOM 924 C C . THR A 1 119 ? -13.901 -4.366 -3.357 1.00 97.56 119 THR A C 1
ATOM 926 O O . THR A 1 119 ? -13.061 -3.464 -3.438 1.00 97.56 119 THR A O 1
ATOM 929 N N . ARG A 1 120 ? -14.394 -4.763 -2.177 1.00 97.12 120 ARG A N 1
ATOM 930 C CA . ARG A 1 120 ? -13.872 -4.252 -0.905 1.00 97.12 120 ARG A CA 1
ATOM 931 C C . ARG A 1 120 ? -12.379 -4.565 -0.806 1.00 97.12 120 ARG A C 1
ATOM 933 O O . ARG A 1 120 ? -11.944 -5.649 -1.190 1.00 97.12 120 ARG A O 1
ATOM 940 N N . PHE A 1 121 ? -11.597 -3.617 -0.304 1.00 96.44 121 PHE A N 1
ATOM 941 C CA . PHE A 1 121 ? -10.164 -3.811 -0.134 1.00 96.44 121 PHE A CA 1
ATOM 942 C C . PHE A 1 121 ? -9.893 -5.010 0.778 1.00 96.44 121 PHE A C 1
ATOM 944 O O . PHE A 1 121 ? -10.421 -5.097 1.888 1.00 96.44 121 PHE A O 1
ATOM 951 N N . ASP A 1 122 ? -9.029 -5.904 0.309 1.00 95.12 122 ASP A N 1
ATOM 952 C CA . ASP A 1 122 ? -8.580 -7.073 1.048 1.00 95.12 122 ASP A CA 1
ATOM 953 C C . ASP A 1 122 ? -7.056 -7.137 0.975 1.00 95.12 122 ASP A C 1
ATOM 955 O O . ASP A 1 122 ? -6.446 -7.109 -0.098 1.00 95.12 122 ASP A O 1
ATOM 959 N N . TRP A 1 123 ? -6.434 -7.210 2.146 1.00 94.25 123 TRP A N 1
ATOM 960 C CA . TRP A 1 123 ? -4.991 -7.252 2.277 1.00 94.25 123 TRP A CA 1
ATOM 961 C C . TRP A 1 123 ? -4.389 -8.570 1.781 1.00 94.25 123 TRP A C 1
ATOM 963 O O . TRP A 1 123 ? -3.206 -8.603 1.430 1.00 94.25 123 TRP A O 1
ATOM 973 N N . HIS A 1 124 ? -5.185 -9.641 1.694 1.00 95.12 124 HIS A N 1
ATOM 974 C CA . HIS A 1 124 ? -4.741 -10.915 1.130 1.00 95.12 124 HIS A CA 1
ATOM 975 C C . HIS A 1 124 ? -4.351 -10.789 -0.346 1.00 95.12 124 HIS A C 1
ATOM 977 O O . HIS A 1 124 ? -3.451 -11.503 -0.782 1.00 95.12 124 HIS A O 1
ATOM 983 N N . HIS A 1 125 ? -4.934 -9.839 -1.090 1.00 96.62 125 HIS A N 1
ATOM 984 C CA . HIS A 1 125 ? -4.608 -9.619 -2.504 1.00 96.62 125 HIS A CA 1
ATOM 985 C C . HIS A 1 125 ? -3.151 -9.189 -2.736 1.00 96.62 125 HIS A C 1
ATOM 987 O O . HIS A 1 125 ? -2.655 -9.338 -3.848 1.00 96.62 125 HIS A O 1
ATOM 993 N N . TYR A 1 126 ? -2.461 -8.673 -1.706 1.00 95.50 126 TYR A N 1
ATOM 994 C CA . TYR A 1 126 ? -1.042 -8.307 -1.794 1.00 95.50 126 TYR A CA 1
ATOM 995 C C . TYR A 1 126 ? -0.129 -8.972 -0.752 1.00 95.50 126 TYR A C 1
ATOM 997 O O . TYR A 1 126 ? 1.030 -8.586 -0.598 1.00 95.50 126 TYR A O 1
ATOM 1005 N N . GLY A 1 127 ? -0.627 -9.959 0.000 1.00 94.38 127 GLY A N 1
ATOM 1006 C CA . GLY A 1 127 ? 0.152 -10.635 1.048 1.00 94.38 127 GLY A CA 1
ATOM 1007 C C . GLY A 1 127 ? 0.240 -9.882 2.385 1.00 94.38 127 GLY A C 1
ATOM 1008 O O . GLY A 1 127 ? 1.036 -10.243 3.254 1.00 94.38 127 GLY A O 1
ATOM 1009 N N . GLY A 1 128 ? -0.592 -8.858 2.582 1.00 93.75 128 GLY A N 1
ATOM 1010 C CA . GLY A 1 128 ? -0.814 -8.228 3.879 1.00 93.75 128 GLY A CA 1
ATOM 1011 C C . GLY A 1 128 ? 0.205 -7.170 4.311 1.00 93.75 128 GLY A C 1
ATOM 1012 O O . GLY A 1 128 ? 1.166 -6.867 3.598 1.00 93.75 128 GLY A O 1
ATOM 1013 N N . PRO A 1 129 ? 0.023 -6.588 5.515 1.00 93.12 129 PRO A N 1
ATOM 1014 C CA . PRO A 1 129 ? 0.858 -5.492 6.014 1.00 93.12 129 PRO A CA 1
ATOM 1015 C C . PRO A 1 129 ? 2.362 -5.795 6.017 1.00 93.12 129 PRO A C 1
ATOM 1017 O O . PRO A 1 129 ? 3.173 -4.895 5.801 1.00 93.12 129 PRO A O 1
ATOM 1020 N N . LEU A 1 130 ? 2.751 -7.060 6.214 1.00 95.06 130 LEU A N 1
ATOM 1021 C CA . LEU A 1 130 ? 4.154 -7.470 6.185 1.00 95.06 130 LEU A CA 1
ATOM 1022 C C . LEU A 1 130 ? 4.772 -7.356 4.782 1.00 95.06 130 LEU A C 1
ATOM 1024 O O . LEU A 1 130 ? 5.913 -6.912 4.668 1.00 95.06 130 LEU A O 1
ATOM 1028 N N . ALA A 1 131 ? 4.041 -7.719 3.724 1.00 97.44 131 ALA A N 1
ATOM 1029 C CA . ALA A 1 131 ? 4.514 -7.574 2.347 1.00 97.44 131 ALA A CA 1
ATOM 1030 C C . ALA A 1 131 ? 4.701 -6.093 1.984 1.00 97.44 131 ALA A C 1
ATOM 1032 O O . ALA A 1 131 ? 5.730 -5.707 1.432 1.00 97.44 131 ALA A O 1
ATOM 1033 N N . LEU A 1 132 ? 3.761 -5.236 2.393 1.00 97.12 132 LEU A N 1
ATOM 1034 C CA . LEU A 1 132 ? 3.870 -3.791 2.184 1.00 97.12 132 LEU A CA 1
ATOM 1035 C C . LEU A 1 132 ? 5.030 -3.169 2.981 1.00 97.12 132 LEU A C 1
ATOM 1037 O O . LEU A 1 132 ? 5.745 -2.304 2.475 1.00 97.12 132 LEU A O 1
ATOM 1041 N N . TYR A 1 133 ? 5.276 -3.644 4.205 1.00 96.62 133 TYR A N 1
ATOM 1042 C CA . TYR A 1 133 ? 6.458 -3.252 4.971 1.00 96.62 133 TYR A CA 1
ATOM 1043 C C . TYR A 1 133 ? 7.757 -3.662 4.258 1.00 96.62 133 TYR A C 1
ATOM 1045 O O . TYR A 1 133 ? 8.661 -2.837 4.111 1.00 96.62 133 TYR A O 1
ATOM 1053 N N . ARG A 1 134 ? 7.846 -4.893 3.741 1.00 98.00 134 ARG A N 1
ATOM 1054 C CA . ARG A 1 134 ? 9.000 -5.349 2.944 1.00 98.00 134 ARG A CA 1
ATOM 1055 C C . ARG A 1 134 ? 9.190 -4.520 1.678 1.00 98.00 134 ARG A C 1
ATOM 1057 O O . ARG A 1 134 ? 10.325 -4.184 1.355 1.00 98.00 134 ARG A O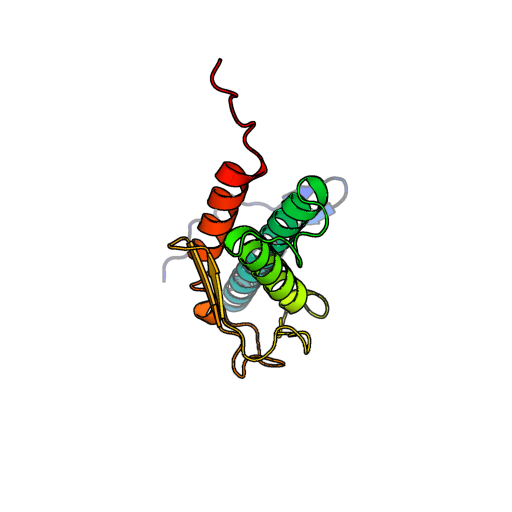 1
ATOM 1064 N N . LEU A 1 135 ? 8.105 -4.121 1.013 1.00 98.19 135 LEU A N 1
ATOM 1065 C CA . LEU A 1 135 ? 8.175 -3.198 -0.119 1.00 98.19 135 LEU A CA 1
ATOM 1066 C C . LEU A 1 135 ? 8.813 -1.866 0.290 1.00 98.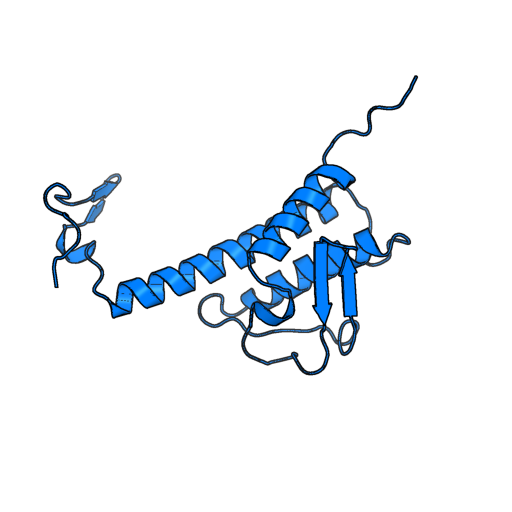19 135 LEU A C 1
ATOM 1068 O O . LEU A 1 135 ? 9.706 -1.385 -0.399 1.00 98.19 135 LEU A O 1
ATOM 1072 N N . SER A 1 136 ? 8.439 -1.303 1.443 1.00 97.31 136 SER A N 1
ATOM 1073 C CA . SER A 1 136 ? 9.064 -0.065 1.932 1.00 97.31 136 SER A CA 1
ATOM 1074 C C . SER A 1 136 ? 10.568 -0.223 2.209 1.00 97.31 136 SER A C 1
ATOM 1076 O O . SER A 1 136 ? 11.354 0.677 1.908 1.00 97.31 136 SER A O 1
ATOM 1078 N N . GLN A 1 137 ? 10.995 -1.383 2.724 1.00 97.12 137 GLN A N 1
ATOM 1079 C CA . GLN A 1 137 ? 12.414 -1.699 2.909 1.00 97.12 137 GLN A CA 1
ATOM 1080 C C . GLN A 1 137 ? 13.144 -1.823 1.568 1.00 97.12 137 GLN A C 1
ATOM 1082 O O . GLN A 1 137 ? 14.236 -1.274 1.420 1.00 97.12 137 GLN A O 1
ATOM 1087 N N . TRP A 1 138 ? 12.532 -2.497 0.590 1.00 97.38 138 TRP A N 1
ATOM 1088 C CA . TRP A 1 138 ? 13.078 -2.633 -0.759 1.00 97.38 138 TRP A CA 1
ATOM 1089 C C . TRP A 1 138 ? 13.252 -1.266 -1.427 1.00 97.38 138 TRP A C 1
ATOM 1091 O O . TRP A 1 138 ? 14.329 -0.972 -1.937 1.00 97.38 138 TRP A O 1
ATOM 1101 N N . VAL A 1 139 ? 12.244 -0.396 -1.346 1.00 96.44 139 VAL A N 1
ATOM 1102 C CA . VAL A 1 139 ? 12.286 0.977 -1.879 1.00 96.44 139 VAL A CA 1
ATOM 1103 C C . VAL A 1 139 ? 13.420 1.770 -1.242 1.00 96.44 139 VAL A C 1
ATOM 1105 O O . VAL A 1 139 ? 14.211 2.405 -1.936 1.00 96.44 139 VAL A O 1
ATOM 1108 N N . ARG A 1 140 ? 13.563 1.689 0.083 1.00 94.94 140 ARG A N 1
ATOM 1109 C CA . ARG A 1 140 ? 14.665 2.350 0.785 1.00 94.94 140 ARG A CA 1
ATOM 1110 C C . ARG A 1 140 ? 16.032 1.860 0.295 1.00 94.94 140 ARG A C 1
ATOM 1112 O O . ARG A 1 140 ? 16.925 2.680 0.093 1.00 94.94 140 ARG A O 1
ATOM 1119 N N . ALA A 1 141 ? 16.201 0.551 0.130 1.00 94.69 141 ALA A N 1
ATOM 1120 C CA . ALA A 1 141 ? 17.474 -0.046 -0.267 1.00 94.69 141 ALA A CA 1
ATOM 1121 C C . ALA A 1 141 ? 17.841 0.251 -1.730 1.00 94.69 141 ALA A C 1
ATOM 1123 O O . ALA A 1 141 ? 19.001 0.528 -2.009 1.00 94.69 141 ALA A O 1
ATOM 1124 N N . ASN A 1 142 ? 16.863 0.221 -2.639 1.00 92.69 142 ASN A N 1
ATOM 1125 C CA . ASN A 1 142 ? 17.114 0.285 -4.082 1.00 92.69 142 ASN A CA 1
ATOM 1126 C C . ASN A 1 142 ? 16.953 1.687 -4.681 1.00 92.69 142 ASN A C 1
ATOM 1128 O O . ASN A 1 142 ? 17.535 1.952 -5.727 1.00 92.69 142 ASN A O 1
ATOM 1132 N N . LEU A 1 143 ? 16.187 2.582 -4.044 1.00 90.88 143 LEU A N 1
ATOM 1133 C CA . LEU A 1 143 ? 15.930 3.928 -4.576 1.00 90.88 143 LEU A CA 1
ATOM 1134 C C . LEU A 1 143 ? 16.527 5.050 -3.727 1.00 90.88 143 LEU A C 1
ATOM 1136 O O . LEU A 1 143 ? 17.008 6.037 -4.272 1.00 90.88 143 LEU A O 1
ATOM 1140 N N . LEU A 1 144 ? 16.459 4.936 -2.395 1.00 87.50 144 LEU A N 1
ATOM 1141 C CA . LEU A 1 144 ? 16.773 6.057 -1.495 1.00 87.50 144 LEU A CA 1
ATOM 1142 C C . LEU A 1 144 ? 18.171 5.993 -0.877 1.00 87.50 144 LEU A C 1
ATOM 1144 O O . LEU A 1 144 ? 18.652 6.991 -0.341 1.00 87.50 144 LEU A O 1
ATOM 1148 N N . THR A 1 145 ? 18.818 4.829 -0.895 1.00 80.56 145 THR A N 1
ATOM 1149 C CA . THR A 1 145 ? 20.188 4.706 -0.395 1.00 80.56 145 THR A CA 1
ATOM 1150 C C . THR A 1 145 ? 21.135 5.184 -1.494 1.00 80.56 145 THR A C 1
ATOM 1152 O O . THR A 1 145 ? 21.049 4.666 -2.608 1.00 80.56 145 THR A O 1
ATOM 1155 N N . PRO A 1 146 ? 22.027 6.159 -1.230 1.00 62.66 146 PRO A N 1
ATOM 1156 C CA . PRO A 1 146 ? 22.986 6.599 -2.232 1.00 62.66 146 PRO A CA 1
ATOM 1157 C C . PRO A 1 146 ? 23.810 5.394 -2.682 1.00 62.66 146 PRO A C 1
ATOM 1159 O O . PRO A 1 146 ? 24.411 4.710 -1.849 1.00 62.66 146 PRO A O 1
ATOM 1162 N N . GLN A 1 147 ? 23.821 5.126 -3.989 1.00 57.03 147 GLN A N 1
ATOM 1163 C CA . GLN A 1 147 ? 24.747 4.156 -4.556 1.00 57.03 147 GLN A CA 1
ATOM 1164 C C . GLN A 1 147 ? 26.150 4.651 -4.211 1.00 57.03 147 GLN A C 1
ATOM 1166 O O . GLN A 1 147 ? 26.572 5.712 -4.671 1.00 57.03 147 GLN A O 1
ATOM 1171 N N . MET A 1 148 ? 26.852 3.929 -3.338 1.00 48.91 148 MET A N 1
ATOM 1172 C CA . MET A 1 148 ? 28.281 4.141 -3.185 1.00 48.91 148 MET A CA 1
ATOM 1173 C C . MET A 1 148 ? 28.903 3.756 -4.519 1.00 48.91 148 MET A C 1
ATOM 1175 O O . MET A 1 148 ? 29.011 2.572 -4.826 1.00 48.91 148 MET A O 1
ATOM 1179 N N . SER A 1 149 ? 29.248 4.753 -5.327 1.00 44.53 149 SER A N 1
ATOM 1180 C CA . SER A 1 149 ? 30.092 4.561 -6.494 1.00 44.53 149 SER A CA 1
ATOM 1181 C C . SER A 1 149 ? 31.363 3.861 -6.015 1.00 44.53 149 SER A C 1
ATOM 1183 O O . SER A 1 149 ? 32.098 4.426 -5.200 1.00 44.53 149 SER A O 1
ATOM 1185 N N . GLU A 1 150 ? 31.593 2.621 -6.447 1.00 48.66 150 GLU A N 1
ATOM 1186 C CA . GLU A 1 150 ? 32.911 2.012 -6.278 1.00 48.66 150 GLU A CA 1
ATOM 1187 C C . GLU A 1 150 ? 33.939 2.889 -7.024 1.00 48.66 150 GLU A C 1
ATOM 1189 O O . GLU A 1 150 ? 33.631 3.364 -8.123 1.00 48.66 150 GLU A O 1
ATOM 1194 N N . PRO A 1 151 ? 35.094 3.193 -6.401 1.00 50.66 151 PRO A N 1
ATOM 1195 C CA . PRO A 1 151 ? 36.132 4.040 -6.987 1.00 50.66 151 PRO A CA 1
ATOM 1196 C C . PRO A 1 151 ? 36.810 3.418 -8.213 1.00 50.66 151 PRO A C 1
ATOM 1198 O O . PRO A 1 151 ? 36.933 2.173 -8.269 1.00 50.66 151 PRO A O 1
#

Solvent-accessible surface area (backbone atoms only — not comparable to full-atom values): 8667 Å² total; per-residue (Å²): 133,85,74,79,92,62,92,81,64,78,47,52,73,60,91,94,45,75,42,48,41,73,82,66,56,64,53,74,67,55,45,50,51,50,53,53,49,48,54,41,51,52,54,39,49,53,18,46,53,48,35,48,54,42,69,76,73,36,84,62,38,79,79,39,89,49,56,50,57,18,20,51,40,49,51,20,46,44,55,30,43,16,36,70,86,37,60,86,70,30,31,28,55,60,54,83,92,53,51,69,38,73,36,50,28,89,101,40,38,46,38,61,32,60,91,40,62,72,34,71,63,58,53,75,51,35,62,31,73,67,18,56,51,44,42,50,52,50,45,43,63,75,68,70,46,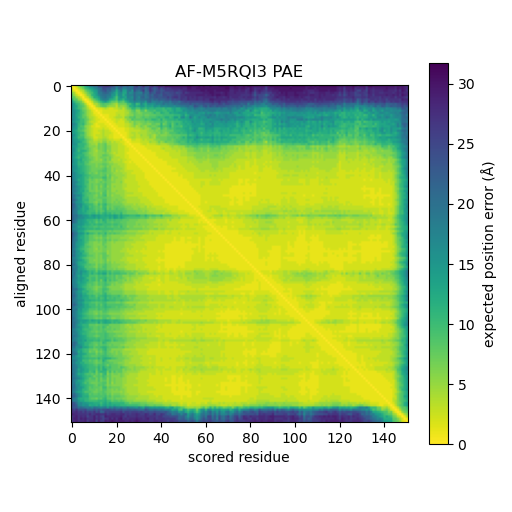81,80,77,74,80,132

Foldseek 3Di:
DDDDPPPPDQWDDDDPDTGGPVNVDDDPVRVVLVVVLVQLVLQLVLLVVQLVLCVVFPDPQCPDPDLLSNLLNQVSVQSNQQPPPPSSFGAGAADPVRAQDWRDNPPQWIAGRYPRHRPTDDQVNIPHPRSSVSSSVVSCVPTVDPPPPDD

Radius of gyration: 19.71 Å; Cα contacts (8 Å, |Δi|>4): 178; chains: 1; bounding box: 53×36×55 Å

Secondary structure (DSSP, 8-state):
------TT--EEEETTEEEEHHHH---HHHHHHHHHHHHHHHHHHHHHHHHHHHHHHSTTGGG-S-HHHHHHHHHHHHHHHHTSS-SSS-B----GGGTT-EEEETTTEEEE-TT-TTSBP-GGGGTHHHHHHHHHHHHIIIIIS------